Protein AF-A0A940PVF4-F1 (afdb_monomer_lite)

Radius of gyration: 25.44 Å; chains: 1; bounding box: 56×29×71 Å

pLDDT: mean 72.17, std 9.09, range [53.22, 88.38]

Organism: NCBI:txid662960

Secondary structure (DSSP, 8-state):
------HHHHHHHHHHHHHHHHHTTTS-HHHHHHHHHHTTTHHHHHHHH-----HHHHHHHHH-HHHHHHHHHHHHHTTT-

Sequence (81 aa):
MDNYLPMSGFWFTLALVNAGLAEQKDRSRWSWFLISLLVGPLATLMIVAWDRPDPDRERLVLNLPWTRLDRKEADSQSRTE

Structure (mmCIF, N/CA/C/O backbone):
data_AF-A0A940PVF4-F1
#
_entry.id   AF-A0A940PVF4-F1
#
loop_
_atom_site.group_PDB
_atom_site.id
_atom_site.type_symbol
_atom_site.label_atom_id
_atom_site.label_alt_id
_atom_site.label_comp_id
_atom_site.label_asym_id
_atom_site.label_entity_id
_atom_site.label_seq_id
_atom_site.pdbx_PDB_ins_code
_atom_site.Cartn_x
_atom_site.Cartn_y
_atom_site.Cartn_z
_atom_site.occupancy
_atom_site.B_iso_or_equiv
_atom_site.auth_seq_id
_atom_site.auth_comp_id
_atom_site.auth_asym_id
_atom_site.auth_atom_id
_atom_site.pdbx_PDB_model_num
ATOM 1 N N . MET A 1 1 ? 14.730 4.974 -32.192 1.00 53.22 1 MET A N 1
ATOM 2 C CA . MET A 1 1 ? 15.406 4.195 -31.138 1.00 53.22 1 MET A CA 1
ATOM 3 C C . MET A 1 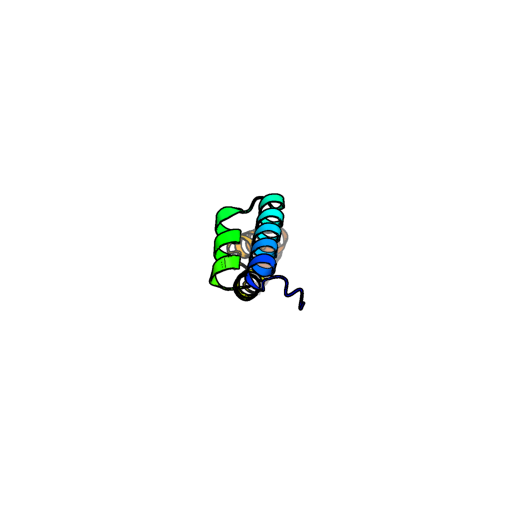1 ? 14.385 3.990 -30.055 1.00 53.22 1 MET A C 1
ATOM 5 O O . MET A 1 1 ? 13.847 4.973 -29.559 1.00 53.22 1 MET A O 1
ATOM 9 N N . ASP A 1 2 ? 14.023 2.743 -29.811 1.00 53.41 2 ASP A N 1
ATOM 10 C CA . ASP A 1 2 ? 12.898 2.417 -28.953 1.00 53.41 2 ASP A CA 1
ATOM 11 C C . ASP A 1 2 ? 13.237 2.757 -27.499 1.00 53.41 2 ASP A C 1
ATOM 13 O O . ASP A 1 2 ? 14.138 2.179 -26.890 1.00 53.41 2 ASP A O 1
ATOM 17 N N . ASN A 1 3 ? 12.525 3.746 -26.962 1.00 54.50 3 ASN A N 1
ATOM 18 C CA . ASN A 1 3 ? 12.655 4.209 -25.587 1.00 54.50 3 ASN A CA 1
ATOM 19 C C . ASN A 1 3 ? 11.937 3.231 -24.654 1.00 54.50 3 ASN A C 1
ATOM 21 O O . ASN A 1 3 ? 10.875 3.528 -24.107 1.00 54.50 3 ASN A O 1
ATOM 25 N N . TYR A 1 4 ? 12.500 2.040 -24.494 1.00 57.03 4 TYR A N 1
ATOM 26 C CA . TYR A 1 4 ? 12.073 1.131 -23.445 1.00 57.03 4 TYR A CA 1
ATOM 27 C C . TYR A 1 4 ? 12.620 1.676 -22.130 1.00 57.03 4 TYR A C 1
ATOM 29 O O . TYR A 1 4 ? 13.804 1.532 -21.827 1.00 57.03 4 TYR A O 1
ATOM 37 N N . LEU A 1 5 ? 11.753 2.314 -21.338 1.00 61.16 5 LEU A N 1
ATOM 38 C CA . LEU A 1 5 ? 11.992 2.395 -19.903 1.00 61.16 5 LEU A CA 1
ATOM 39 C C . LEU A 1 5 ? 12.288 0.961 -19.452 1.00 61.16 5 LEU A C 1
ATOM 41 O O . LEU A 1 5 ? 11.444 0.084 -19.664 1.00 61.16 5 LEU A O 1
ATOM 45 N N . PRO A 1 6 ? 13.484 0.682 -18.914 1.00 65.88 6 PRO A N 1
ATOM 46 C CA . PRO A 1 6 ? 13.821 -0.669 -18.525 1.00 65.88 6 PRO A CA 1
ATOM 47 C C . PRO A 1 6 ? 12.778 -1.099 -17.495 1.00 65.88 6 PRO A C 1
ATOM 49 O O . PRO A 1 6 ? 12.582 -0.417 -16.488 1.00 65.88 6 PRO A O 1
ATOM 52 N N . MET A 1 7 ? 12.076 -2.201 -17.764 1.00 65.94 7 MET A N 1
ATOM 53 C CA . MET A 1 7 ? 11.017 -2.739 -16.894 1.00 65.94 7 MET A CA 1
ATOM 54 C C . MET A 1 7 ? 11.467 -2.839 -15.424 1.00 65.94 7 MET A C 1
ATOM 56 O O . MET A 1 7 ? 10.662 -2.680 -14.510 1.00 65.94 7 MET A O 1
ATOM 60 N N . SER A 1 8 ? 12.771 -3.013 -15.192 1.00 66.94 8 SER A N 1
ATOM 61 C CA . SER A 1 8 ? 13.413 -2.987 -13.876 1.00 66.94 8 SER A CA 1
ATOM 62 C C . SER A 1 8 ? 13.348 -1.630 -13.161 1.00 66.94 8 SER A C 1
ATOM 64 O O . SER A 1 8 ? 13.100 -1.595 -11.958 1.00 66.94 8 SER A O 1
ATOM 66 N N . GLY A 1 9 ? 13.533 -0.514 -13.870 1.00 74.56 9 GLY A N 1
ATOM 67 C CA . GLY A 1 9 ? 13.461 0.832 -13.293 1.00 74.56 9 GLY A CA 1
ATOM 68 C C . GLY A 1 9 ? 12.044 1.186 -12.846 1.00 74.56 9 GLY A C 1
ATOM 69 O O . GLY A 1 9 ? 11.846 1.668 -11.733 1.00 74.56 9 GLY A O 1
ATOM 70 N N . PHE A 1 10 ? 11.050 0.853 -13.672 1.00 76.38 10 PHE A N 1
ATOM 71 C CA . PHE A 1 10 ? 9.638 1.049 -13.337 1.00 76.38 10 PHE A CA 1
ATOM 72 C C . PHE A 1 10 ? 9.227 0.245 -12.092 1.00 76.38 10 PHE A C 1
ATOM 74 O O . PHE A 1 10 ? 8.579 0.776 -11.187 1.00 76.38 10 PHE A O 1
ATOM 81 N N . TRP A 1 11 ? 9.669 -1.012 -12.003 1.00 72.94 11 TRP A N 1
ATOM 82 C CA . TRP A 1 11 ? 9.387 -1.877 -10.857 1.00 72.94 11 TRP A CA 1
ATOM 83 C C . TRP A 1 11 ? 10.049 -1.387 -9.561 1.00 72.94 11 TRP A C 1
ATOM 85 O O . TRP A 1 11 ? 9.432 -1.404 -8.496 1.00 72.94 11 TRP A O 1
ATOM 95 N N . PHE A 1 12 ? 11.286 -0.889 -9.645 1.00 78.75 12 PHE A N 1
ATOM 96 C CA . PHE A 1 12 ? 11.996 -0.325 -8.497 1.00 78.75 12 PHE A CA 1
ATOM 97 C C . PHE A 1 12 ? 11.314 0.943 -7.966 1.00 78.75 12 PHE A C 1
ATOM 99 O O . PHE A 1 12 ? 11.127 1.086 -6.755 1.00 78.75 12 PHE A O 1
ATOM 106 N N . THR A 1 13 ? 10.880 1.839 -8.859 1.00 82.06 13 THR A N 1
ATOM 107 C CA . THR A 1 13 ? 10.127 3.042 -8.478 1.00 82.06 13 THR A CA 1
ATOM 108 C C . THR A 1 13 ? 8.804 2.682 -7.800 1.00 82.06 13 THR A C 1
ATOM 110 O O . THR A 1 13 ? 8.492 3.246 -6.753 1.00 82.06 13 THR A O 1
ATOM 113 N N . LEU A 1 14 ? 8.059 1.704 -8.327 1.00 80.00 14 LEU A N 1
ATOM 114 C CA . LEU A 1 14 ? 6.830 1.199 -7.701 1.00 80.00 14 LEU A CA 1
ATOM 115 C C . LEU A 1 14 ? 7.072 0.639 -6.292 1.00 80.00 14 LEU A C 1
ATOM 117 O O . LEU A 1 14 ? 6.333 0.972 -5.365 1.00 80.00 14 LEU A O 1
ATOM 121 N N . ALA A 1 15 ? 8.121 -0.169 -6.109 1.00 78.50 15 ALA A N 1
ATOM 122 C CA . ALA A 1 15 ? 8.486 -0.700 -4.797 1.00 78.50 15 ALA A CA 1
ATOM 123 C C . ALA A 1 15 ? 8.838 0.420 -3.802 1.00 78.50 15 ALA A C 1
ATOM 125 O O . ALA A 1 15 ? 8.446 0.356 -2.635 1.00 78.50 15 ALA A O 1
ATOM 126 N N . LEU A 1 16 ? 9.528 1.472 -4.258 1.00 80.94 16 LEU A N 1
ATOM 127 C CA . LEU A 1 16 ? 9.891 2.621 -3.426 1.00 80.94 16 LEU A CA 1
ATOM 128 C C . LEU A 1 16 ? 8.663 3.455 -3.018 1.00 80.94 16 LEU A C 1
ATOM 130 O O . LEU A 1 16 ? 8.553 3.856 -1.858 1.00 80.94 16 LEU A O 1
ATOM 134 N N . VAL A 1 17 ? 7.718 3.666 -3.940 1.00 83.25 17 VAL A N 1
ATOM 135 C CA . VAL A 1 17 ? 6.446 4.358 -3.667 1.00 83.25 17 VAL A CA 1
ATOM 136 C C . VAL A 1 17 ? 5.595 3.567 -2.668 1.00 83.25 17 VAL A C 1
ATOM 138 O O . VAL A 1 17 ? 5.113 4.139 -1.688 1.00 83.25 17 VAL A O 1
ATOM 141 N N . ASN A 1 18 ? 5.469 2.247 -2.849 1.00 79.25 18 ASN A N 1
ATOM 142 C CA . ASN A 1 18 ? 4.746 1.379 -1.911 1.00 79.25 18 ASN A CA 1
ATOM 143 C C . ASN A 1 18 ? 5.379 1.378 -0.512 1.00 79.25 18 ASN A C 1
ATOM 145 O O . ASN A 1 18 ? 4.668 1.350 0.493 1.00 79.25 18 ASN A O 1
ATOM 149 N N . ALA A 1 19 ? 6.708 1.461 -0.432 1.00 79.06 19 ALA A N 1
ATOM 150 C CA . ALA A 1 19 ? 7.424 1.577 0.830 1.00 79.06 19 ALA A CA 1
ATOM 151 C C . ALA A 1 19 ? 7.138 2.923 1.532 1.00 79.06 19 ALA A C 1
ATOM 153 O O . ALA A 1 19 ? 6.875 2.942 2.735 1.00 79.06 19 ALA A O 1
ATOM 154 N N . GLY A 1 20 ? 7.133 4.039 0.794 1.00 77.44 20 GLY A N 1
ATOM 155 C CA . GLY A 1 20 ? 6.807 5.364 1.341 1.00 77.44 20 GLY A CA 1
ATOM 156 C C . GLY A 1 20 ? 5.364 5.476 1.850 1.00 77.44 20 GLY A C 1
ATOM 157 O O . GLY A 1 20 ? 5.124 6.049 2.911 1.00 77.44 20 GLY A O 1
ATOM 158 N N . LEU A 1 21 ? 4.403 4.856 1.156 1.00 79.81 21 LEU A N 1
ATOM 159 C CA . LEU A 1 21 ? 3.005 4.784 1.608 1.00 79.81 21 LEU A CA 1
ATOM 160 C C . LEU A 1 21 ? 2.833 3.969 2.900 1.00 79.81 21 LEU A C 1
ATOM 162 O O . LEU A 1 21 ? 1.956 4.273 3.709 1.00 79.81 21 LEU A O 1
ATOM 166 N N . ALA A 1 22 ? 3.661 2.943 3.111 1.00 73.69 22 ALA A N 1
ATOM 167 C CA . ALA A 1 22 ? 3.662 2.172 4.352 1.00 73.69 22 ALA A CA 1
ATOM 168 C C . ALA A 1 22 ? 4.249 2.970 5.533 1.00 73.69 22 ALA A C 1
ATOM 170 O O . ALA A 1 22 ? 3.726 2.882 6.645 1.00 73.69 22 ALA A O 1
ATOM 171 N N . GLU A 1 23 ? 5.279 3.787 5.287 1.00 76.81 23 GLU A N 1
ATOM 172 C CA . GLU A 1 23 ? 5.901 4.660 6.296 1.00 76.81 23 GLU A CA 1
ATOM 173 C C . GLU A 1 23 ? 4.918 5.716 6.818 1.00 76.81 23 GLU A C 1
ATOM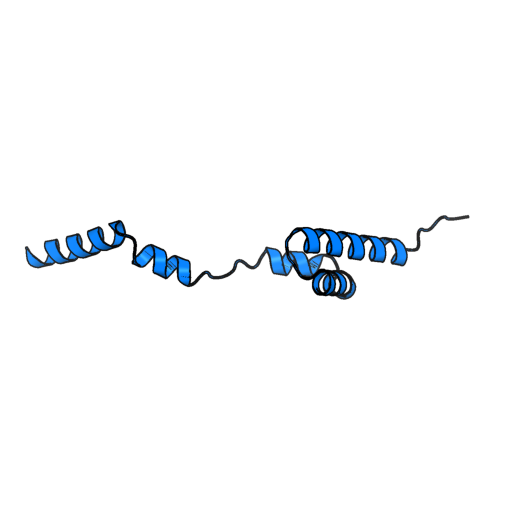 175 O O . GLU A 1 23 ? 4.826 5.935 8.022 1.00 76.81 23 GLU A O 1
ATOM 180 N N . GLN A 1 24 ? 4.090 6.281 5.933 1.00 77.56 24 GLN A N 1
ATOM 181 C CA . GLN A 1 24 ? 3.028 7.228 6.306 1.00 77.56 24 GLN A CA 1
ATOM 182 C C . GLN A 1 24 ? 1.921 6.615 7.186 1.00 77.56 24 GLN A C 1
ATOM 184 O O . GLN A 1 24 ? 1.100 7.347 7.734 1.00 77.56 24 GLN A O 1
ATOM 189 N N . LYS A 1 25 ? 1.879 5.284 7.328 1.00 72.00 25 LYS A N 1
ATOM 190 C CA . LYS A 1 25 ? 0.910 4.540 8.148 1.00 72.00 25 LYS A CA 1
ATOM 191 C C . LYS A 1 25 ? 1.535 3.896 9.395 1.00 72.00 25 LYS A C 1
ATOM 193 O O . LYS A 1 25 ? 0.955 2.948 9.930 1.00 72.00 25 LYS A O 1
ATOM 198 N N . ASP A 1 26 ? 2.705 4.365 9.836 1.00 72.75 26 ASP A N 1
ATOM 199 C CA . ASP A 1 26 ? 3.434 3.816 10.995 1.00 72.75 26 ASP A CA 1
ATOM 200 C C . ASP A 1 26 ? 3.838 2.334 10.815 1.00 72.75 26 ASP A C 1
ATOM 202 O O . ASP A 1 26 ? 3.924 1.539 11.755 1.00 72.75 26 ASP A O 1
ATOM 206 N N . ARG A 1 27 ? 4.062 1.906 9.564 1.00 68.12 27 ARG A N 1
ATOM 207 C CA . ARG A 1 27 ? 4.524 0.548 9.238 1.00 68.12 27 ARG A CA 1
ATOM 208 C C . ARG A 1 27 ? 5.953 0.577 8.705 1.00 68.12 27 ARG A C 1
ATOM 210 O O . ARG A 1 27 ? 6.372 1.504 8.024 1.00 68.12 27 ARG A O 1
ATOM 217 N N . SER A 1 28 ? 6.702 -0.488 8.997 1.00 70.88 28 SER A N 1
ATOM 218 C CA . SER A 1 28 ? 8.110 -0.655 8.606 1.00 70.88 28 SER A CA 1
ATOM 219 C C . SER A 1 28 ? 8.315 -0.512 7.091 1.00 70.88 28 SER A C 1
ATOM 221 O O . SER A 1 28 ? 8.025 -1.435 6.323 1.00 70.88 28 SER A O 1
ATOM 223 N N . ARG A 1 29 ? 8.877 0.626 6.662 1.00 70.06 29 ARG A N 1
ATOM 224 C CA . ARG A 1 29 ? 9.207 0.916 5.257 1.00 70.06 29 ARG A CA 1
ATOM 225 C C . ARG A 1 29 ? 10.098 -0.155 4.627 1.00 70.06 29 ARG A C 1
ATOM 227 O O . ARG A 1 29 ? 9.913 -0.520 3.470 1.00 70.06 29 ARG A O 1
ATOM 234 N N . TRP A 1 30 ? 11.046 -0.681 5.400 1.00 64.06 30 TRP A N 1
ATOM 235 C CA . TRP A 1 30 ? 12.023 -1.666 4.937 1.00 64.06 30 TRP A CA 1
ATOM 236 C C . TRP A 1 30 ? 11.392 -3.041 4.694 1.00 64.06 30 TRP A C 1
ATOM 238 O O . TRP A 1 30 ? 11.672 -3.682 3.683 1.00 64.06 30 TRP A O 1
ATOM 248 N N . SER A 1 31 ? 10.474 -3.467 5.568 1.00 72.12 31 SER A N 1
ATOM 249 C CA . SER A 1 31 ? 9.734 -4.720 5.378 1.00 72.12 31 SER A CA 1
ATOM 250 C C . SER A 1 31 ? 8.831 -4.650 4.143 1.00 72.12 31 SER A C 1
ATOM 252 O O . SER A 1 31 ? 8.818 -5.584 3.347 1.00 72.12 31 SER A O 1
ATOM 254 N N . TRP A 1 32 ? 8.132 -3.531 3.929 1.00 68.75 32 TRP A N 1
ATOM 255 C CA . TRP A 1 32 ? 7.227 -3.353 2.783 1.00 68.75 32 TRP A CA 1
ATOM 256 C C . TRP A 1 32 ? 7.948 -3.146 1.444 1.00 68.75 32 TRP A C 1
ATOM 258 O O . TRP A 1 32 ? 7.445 -3.579 0.402 1.00 68.75 32 TRP A O 1
ATOM 268 N N . PHE A 1 33 ? 9.147 -2.560 1.469 1.00 72.69 33 PHE A N 1
ATOM 269 C CA . PHE A 1 33 ? 10.039 -2.498 0.312 1.00 72.69 33 PHE A CA 1
ATOM 270 C C . PHE A 1 33 ? 10.504 -3.899 -0.116 1.00 72.69 33 PHE A C 1
ATOM 272 O O . PHE A 1 33 ? 10.327 -4.261 -1.277 1.00 72.69 33 PHE A O 1
ATOM 279 N N . LEU A 1 34 ? 11.016 -4.721 0.817 1.00 68.75 34 LEU A N 1
ATOM 280 C CA . LEU A 1 34 ? 11.458 -6.093 0.516 1.00 68.75 34 LEU A CA 1
ATOM 281 C C . LEU A 1 34 ? 10.305 -6.984 0.049 1.00 68.75 34 LEU A C 1
ATOM 283 O O . LEU A 1 34 ? 10.484 -7.759 -0.884 1.00 68.75 34 LEU A O 1
ATOM 287 N N . ILE A 1 35 ? 9.118 -6.844 0.645 1.00 66.81 35 ILE A N 1
ATOM 288 C CA . ILE A 1 35 ? 7.912 -7.566 0.217 1.00 66.81 35 ILE A CA 1
ATOM 289 C C . ILE A 1 35 ? 7.529 -7.195 -1.225 1.00 66.81 35 ILE A C 1
ATOM 291 O O . ILE A 1 35 ? 7.303 -8.084 -2.047 1.00 66.81 35 ILE A O 1
ATOM 295 N N . SER A 1 36 ? 7.509 -5.898 -1.555 1.00 66.94 36 SER A N 1
ATOM 296 C CA . SER A 1 36 ? 7.206 -5.419 -2.915 1.00 66.94 36 SER A CA 1
ATOM 297 C C . SER A 1 36 ? 8.258 -5.867 -3.939 1.00 66.94 36 SER A C 1
ATOM 299 O O . SER A 1 36 ? 7.931 -6.086 -5.106 1.00 66.94 36 SER A O 1
ATOM 301 N N . LEU A 1 37 ? 9.508 -6.030 -3.495 1.00 66.88 37 LEU A N 1
ATOM 302 C CA . LEU A 1 37 ? 10.637 -6.467 -4.313 1.00 66.88 37 LEU A CA 1
ATOM 303 C C . LEU A 1 37 ? 10.658 -7.992 -4.554 1.00 66.88 37 LEU A C 1
ATOM 305 O O . LEU A 1 37 ? 11.079 -8.412 -5.627 1.00 66.88 37 LEU A O 1
ATOM 309 N N . LEU A 1 38 ? 10.191 -8.812 -3.598 1.00 62.91 38 LEU A N 1
ATOM 310 C CA . LEU A 1 38 ? 10.231 -10.287 -3.660 1.00 62.91 38 LEU A CA 1
ATOM 311 C C . LEU A 1 38 ? 8.949 -10.954 -4.180 1.00 62.91 38 LEU A C 1
ATOM 313 O O . LEU A 1 38 ? 9.039 -12.005 -4.807 1.00 62.91 38 LEU A O 1
ATOM 317 N N . VAL A 1 39 ? 7.764 -10.399 -3.904 1.00 61.53 39 VAL A N 1
ATOM 318 C CA . VAL A 1 39 ? 6.474 -11.087 -4.161 1.00 61.53 39 VAL A CA 1
ATOM 319 C C . VAL A 1 39 ? 5.605 -10.349 -5.189 1.00 61.53 39 VAL A C 1
ATOM 321 O O . VAL A 1 39 ? 4.605 -10.876 -5.679 1.00 61.53 39 VAL A O 1
ATOM 324 N N . GLY A 1 40 ? 5.976 -9.120 -5.553 1.00 63.25 40 GLY A N 1
ATOM 325 C CA . GLY A 1 40 ? 5.095 -8.232 -6.306 1.00 63.25 40 GLY A CA 1
ATOM 326 C C . GLY A 1 40 ? 3.819 -7.864 -5.517 1.00 63.25 40 GLY A C 1
ATOM 327 O O . GLY A 1 40 ? 3.731 -8.120 -4.314 1.00 63.25 40 GLY A O 1
ATOM 328 N N . PRO A 1 41 ? 2.797 -7.268 -6.163 1.00 56.84 41 PRO A N 1
ATOM 329 C CA . PRO A 1 41 ? 1.572 -6.769 -5.511 1.00 56.84 41 PRO A CA 1
ATOM 330 C C . PRO A 1 41 ? 0.707 -7.831 -4.793 1.00 56.84 41 PRO A C 1
ATOM 332 O O . PRO A 1 41 ? -0.209 -7.469 -4.052 1.00 56.84 41 PRO A O 1
ATOM 335 N N . LEU A 1 42 ? 0.986 -9.130 -4.965 1.00 56.19 42 LEU A N 1
ATOM 336 C CA . LEU A 1 42 ? 0.200 -10.228 -4.382 1.00 56.19 42 LEU A CA 1
ATOM 337 C C . LEU A 1 42 ? 0.380 -10.395 -2.865 1.00 56.19 42 LEU A C 1
ATOM 339 O O . LEU A 1 42 ? -0.571 -10.780 -2.185 1.00 56.19 42 LEU A O 1
ATOM 343 N N . ALA A 1 43 ? 1.552 -10.076 -2.308 1.00 54.31 43 ALA A N 1
ATOM 344 C CA . ALA A 1 43 ? 1.761 -10.183 -0.859 1.00 54.31 43 ALA A CA 1
ATOM 345 C C . ALA A 1 43 ? 0.881 -9.202 -0.070 1.00 54.31 43 ALA A C 1
ATOM 347 O O . ALA A 1 43 ? 0.414 -9.513 1.026 1.00 54.31 43 ALA A O 1
ATOM 348 N N . THR A 1 44 ? 0.602 -8.035 -0.652 1.00 54.59 44 THR A N 1
ATOM 349 C CA . THR A 1 44 ? -0.268 -7.014 -0.063 1.00 54.59 44 THR A CA 1
ATOM 350 C C . THR A 1 44 ? -1.733 -7.455 -0.060 1.00 54.59 44 THR A C 1
ATOM 352 O O . THR A 1 44 ? -2.429 -7.218 0.923 1.00 54.59 44 THR A O 1
ATOM 355 N N . LEU A 1 45 ? -2.193 -8.154 -1.107 1.00 59.41 45 LEU A N 1
ATOM 356 C CA . LEU A 1 45 ? -3.550 -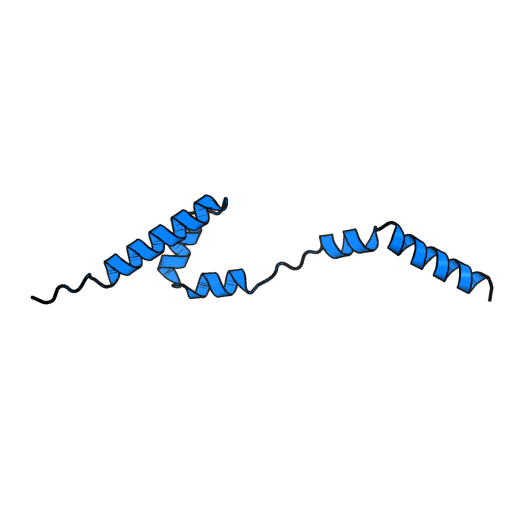8.717 -1.169 1.00 59.41 45 LEU A CA 1
ATOM 357 C C . LEU A 1 45 ? -3.773 -9.792 -0.100 1.00 59.41 45 LEU A C 1
ATOM 359 O O . LEU A 1 45 ? -4.821 -9.812 0.538 1.00 59.41 45 LEU A O 1
ATOM 363 N N . MET A 1 46 ? -2.774 -10.643 0.137 1.00 60.59 46 MET A N 1
ATOM 364 C CA . MET A 1 46 ? -2.867 -11.722 1.123 1.00 60.59 46 MET A CA 1
ATOM 365 C C . MET A 1 46 ? -2.845 -11.197 2.569 1.00 60.59 46 MET A C 1
ATOM 367 O O . MET A 1 46 ? -3.534 -11.741 3.425 1.00 60.59 46 MET A O 1
ATOM 371 N N . ILE A 1 47 ? -2.113 -10.102 2.827 1.00 56.78 47 ILE A N 1
ATOM 372 C CA . ILE A 1 47 ? -2.095 -9.412 4.130 1.00 56.78 47 ILE A CA 1
ATOM 373 C C . ILE A 1 47 ? -3.378 -8.605 4.381 1.00 56.78 47 ILE A C 1
ATOM 375 O O . ILE A 1 47 ? -3.837 -8.552 5.516 1.00 56.78 47 ILE A O 1
ATOM 379 N N . VAL A 1 48 ? -3.957 -7.971 3.355 1.00 64.06 48 VAL A N 1
ATOM 380 C CA . VAL A 1 48 ? -5.196 -7.178 3.487 1.00 64.06 48 VAL A CA 1
ATOM 381 C C . VAL A 1 48 ? -6.444 -8.061 3.591 1.00 64.06 48 VAL A C 1
ATOM 383 O O . VAL A 1 48 ? -7.375 -7.693 4.299 1.00 64.06 48 VAL A O 1
ATOM 386 N N . ALA A 1 49 ? -6.482 -9.214 2.916 1.00 67.38 49 ALA A N 1
ATOM 387 C CA . ALA A 1 49 ? -7.630 -10.125 2.959 1.00 67.38 49 ALA A CA 1
ATOM 388 C C . ALA A 1 49 ? -7.743 -10.912 4.278 1.00 67.38 49 ALA A C 1
ATOM 390 O O . ALA A 1 49 ? -8.807 -11.450 4.580 1.00 67.38 49 ALA A O 1
ATOM 391 N N . TRP A 1 50 ? -6.660 -10.996 5.054 1.00 67.44 50 TRP A N 1
ATOM 392 C CA . TRP A 1 50 ? -6.644 -11.740 6.307 1.00 67.44 50 TRP A CA 1
ATOM 393 C C . TRP A 1 50 ? -6.976 -10.822 7.486 1.00 67.44 50 TRP A C 1
ATOM 395 O O . TRP A 1 50 ? -6.110 -10.123 8.015 1.00 67.44 50 TRP A O 1
ATOM 405 N N . ASP A 1 51 ? -8.239 -10.832 7.906 1.00 64.19 51 ASP A N 1
ATOM 406 C CA . ASP A 1 51 ? -8.672 -10.115 9.103 1.00 64.19 51 ASP A CA 1
ATOM 407 C C . ASP A 1 51 ? -8.062 -10.748 10.365 1.00 64.19 51 ASP A C 1
ATOM 409 O O . ASP A 1 51 ? -7.876 -11.969 10.449 1.00 64.19 51 ASP A O 1
ATOM 413 N N . ARG A 1 52 ? -7.702 -9.922 11.353 1.00 66.44 52 ARG A N 1
ATOM 414 C CA . ARG A 1 52 ? -7.175 -10.447 12.618 1.00 66.44 52 ARG A CA 1
ATOM 415 C C . ARG A 1 52 ? -8.348 -10.997 13.428 1.00 66.44 52 ARG A C 1
ATOM 417 O O . ARG A 1 52 ? -9.261 -10.228 13.716 1.00 66.44 52 ARG A O 1
ATOM 424 N N . PRO A 1 53 ? -8.321 -12.268 13.867 1.00 64.19 53 PRO A N 1
ATOM 425 C CA . PRO A 1 53 ? -9.230 -12.692 14.918 1.00 64.19 53 PRO A CA 1
ATOM 426 C C . PRO A 1 53 ? -8.895 -11.845 16.148 1.00 64.19 53 PRO A C 1
ATOM 428 O O . PRO A 1 53 ? -7.777 -11.913 16.654 1.00 64.19 53 PRO A O 1
ATOM 431 N N . ASP A 1 54 ? -9.817 -10.973 16.548 1.00 74.94 54 ASP A N 1
ATOM 432 C CA . ASP A 1 54 ? -9.690 -10.137 17.737 1.00 74.94 54 ASP A CA 1
ATOM 433 C C . ASP A 1 54 ? -10.263 -10.914 18.938 1.00 74.94 54 ASP A C 1
ATOM 435 O O . ASP A 1 54 ? -11.486 -10.944 19.115 1.00 74.94 54 ASP A O 1
ATOM 439 N N . PRO A 1 55 ? -9.417 -11.577 19.755 1.00 70.44 55 PRO A N 1
ATOM 440 C CA . PRO A 1 55 ? -9.874 -12.317 20.929 1.00 70.44 55 PRO A CA 1
ATOM 441 C C . PRO A 1 55 ? -10.430 -11.395 22.024 1.00 70.44 55 PRO A C 1
ATOM 443 O O . PRO A 1 55 ? -11.150 -11.859 22.913 1.00 70.44 55 PRO A O 1
ATOM 446 N N . ASP A 1 56 ? -10.120 -10.097 21.982 1.00 78.12 56 ASP A N 1
ATOM 447 C CA . ASP A 1 56 ? -10.581 -9.135 22.977 1.00 78.12 56 ASP A CA 1
ATOM 448 C C . ASP A 1 56 ? -11.992 -8.634 22.656 1.00 78.12 56 ASP A C 1
ATOM 450 O O . ASP A 1 56 ? -12.749 -8.311 23.574 1.00 78.12 56 ASP A O 1
ATOM 454 N N . ARG A 1 57 ? -12.416 -8.672 21.386 1.00 78.75 57 ARG A N 1
ATOM 455 C CA . ARG A 1 57 ? -13.787 -8.324 20.976 1.00 78.75 57 ARG A CA 1
ATOM 456 C C . ARG A 1 57 ? -14.834 -9.209 21.650 1.00 78.75 57 ARG A C 1
ATOM 458 O O . ARG A 1 57 ? -15.836 -8.698 22.145 1.00 78.75 57 ARG A O 1
ATOM 465 N N . GLU A 1 58 ? -14.591 -10.516 21.727 1.00 79.75 58 GLU A N 1
ATOM 466 C CA . GLU A 1 58 ? -15.481 -11.450 22.430 1.00 79.75 58 GLU A CA 1
ATOM 467 C C . GLU A 1 58 ? -15.512 -11.171 23.934 1.00 79.75 58 GLU A C 1
ATOM 469 O O . GLU A 1 58 ? -16.583 -11.146 24.541 1.00 79.75 58 GLU A O 1
ATOM 474 N N . ARG A 1 59 ? -14.355 -10.880 24.542 1.00 74.12 59 ARG A N 1
ATOM 475 C CA . ARG A 1 59 ? -14.264 -10.535 25.970 1.00 74.12 59 ARG A CA 1
ATOM 476 C C . ARG A 1 59 ? -14.993 -9.236 26.297 1.00 74.12 59 ARG A C 1
ATOM 478 O O . ARG A 1 59 ? -15.662 -9.165 27.326 1.00 74.12 59 ARG A O 1
ATOM 485 N N . LEU A 1 60 ? -14.887 -8.229 25.432 1.00 83.19 60 LEU A N 1
ATOM 486 C CA . LEU A 1 60 ? -15.595 -6.962 25.582 1.00 83.19 60 LEU A CA 1
ATOM 487 C C . LEU A 1 60 ? -17.099 -7.184 25.492 1.00 83.19 60 LEU A C 1
ATOM 489 O O . LEU A 1 60 ? -17.802 -6.776 26.409 1.00 83.19 60 LEU A O 1
ATOM 493 N N . VAL A 1 61 ? -17.570 -7.901 24.466 1.00 80.69 61 VAL A N 1
ATOM 494 C CA . VAL A 1 61 ? -18.993 -8.224 24.272 1.00 80.69 61 VAL A CA 1
ATOM 495 C C . VAL A 1 61 ? -19.564 -9.004 25.460 1.00 80.69 61 VAL A C 1
ATOM 497 O O . VAL A 1 61 ? -20.640 -8.671 25.964 1.00 80.69 61 VAL A O 1
ATOM 500 N N . LEU A 1 62 ? -18.819 -9.981 2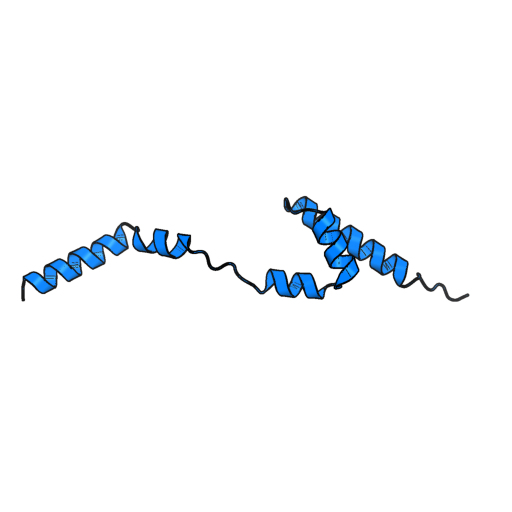5.982 1.00 83.12 62 LEU A N 1
ATOM 501 C CA . LEU A 1 62 ? -19.221 -10.768 27.152 1.00 83.12 62 LEU A CA 1
ATOM 502 C C . LEU A 1 62 ? -19.235 -9.971 28.465 1.00 83.12 62 LEU A C 1
ATOM 504 O O . LEU A 1 62 ? -19.905 -10.387 29.409 1.00 83.12 62 LEU A O 1
ATOM 508 N N . ASN A 1 63 ? -18.518 -8.847 28.541 1.00 82.69 63 ASN A N 1
ATOM 509 C CA . ASN A 1 63 ? -18.452 -8.010 29.742 1.00 82.69 63 ASN A CA 1
ATOM 510 C C . ASN A 1 63 ? -19.339 -6.751 29.659 1.00 82.69 63 ASN A C 1
ATOM 512 O O . ASN A 1 63 ? -19.373 -5.942 30.597 1.00 82.69 63 ASN A O 1
ATOM 516 N N . LEU A 1 64 ? -20.074 -6.572 28.554 1.00 88.38 64 LEU A N 1
ATOM 517 C CA . LEU A 1 64 ? -21.001 -5.456 28.394 1.00 88.38 64 LEU A CA 1
ATOM 518 C C . LEU A 1 64 ? -22.079 -5.475 29.497 1.00 88.38 64 LEU A C 1
ATOM 520 O O . LEU A 1 64 ? -22.516 -6.536 29.948 1.00 88.38 64 LEU A O 1
ATOM 524 N N . PRO A 1 65 ? -22.521 -4.303 29.987 1.00 84.81 65 PRO A N 1
ATOM 525 C CA . PRO A 1 65 ? -23.556 -4.229 31.016 1.00 84.81 65 PRO A CA 1
ATOM 526 C C . PRO A 1 65 ? -24.839 -4.948 30.599 1.00 84.81 65 PRO A C 1
ATOM 528 O O . PRO A 1 65 ? -25.388 -5.708 31.384 1.00 84.81 65 PRO A O 1
ATOM 531 N N . TRP A 1 66 ? -25.267 -4.763 29.352 1.00 83.25 66 TRP A N 1
ATOM 532 C CA . TRP A 1 66 ? -26.500 -5.337 28.818 1.00 83.25 66 TRP A CA 1
ATOM 533 C C . TRP A 1 66 ? -26.440 -6.858 28.625 1.00 83.25 66 TRP A C 1
ATOM 535 O O . TRP A 1 66 ? -27.427 -7.518 28.914 1.00 83.25 66 TRP A O 1
ATOM 545 N N . THR A 1 67 ? -25.284 -7.451 28.292 1.00 81.75 67 THR A N 1
ATOM 546 C CA . THR A 1 67 ? -25.155 -8.925 28.224 1.00 81.75 67 THR A CA 1
ATOM 547 C C . THR A 1 67 ? -25.211 -9.587 29.604 1.00 81.75 67 THR A C 1
ATOM 549 O O . THR A 1 67 ? -25.568 -10.760 29.732 1.00 81.75 67 THR A O 1
ATOM 552 N N . ARG A 1 68 ? -24.902 -8.836 30.670 1.00 79.44 68 ARG A N 1
ATOM 553 C CA . ARG A 1 68 ? -25.103 -9.282 32.057 1.00 79.44 68 ARG A CA 1
ATOM 554 C C . ARG A 1 68 ? -26.559 -9.195 32.502 1.00 79.44 68 ARG A C 1
ATOM 556 O O . ARG A 1 68 ? -26.940 -9.970 33.375 1.00 79.44 68 ARG A O 1
ATOM 563 N N . LEU A 1 69 ? -27.349 -8.288 31.928 1.00 79.19 69 LEU A N 1
ATOM 564 C CA . LEU A 1 69 ? -28.777 -8.184 32.234 1.00 79.19 69 LEU A CA 1
ATOM 565 C C . LEU A 1 69 ? -29.519 -9.403 31.698 1.00 79.19 69 LEU A C 1
ATOM 567 O O . LEU A 1 69 ? -30.212 -10.051 32.471 1.00 79.19 69 LEU A O 1
ATOM 571 N N . ASP A 1 70 ? -29.258 -9.787 30.447 1.00 81.38 70 ASP A N 1
ATOM 572 C CA . ASP A 1 70 ? -29.892 -10.958 29.828 1.00 81.38 70 ASP A CA 1
ATOM 573 C C . ASP A 1 70 ? -29.606 -12.246 30.612 1.00 81.38 70 ASP A C 1
ATOM 575 O O . ASP A 1 70 ? -30.496 -13.060 30.844 1.00 81.38 70 ASP A O 1
ATOM 579 N N . ARG A 1 71 ? -28.363 -12.408 31.091 1.00 81.62 71 ARG A N 1
ATOM 580 C CA . ARG A 1 71 ? -27.978 -13.559 31.919 1.00 81.62 71 ARG A CA 1
ATOM 581 C C . ARG A 1 71 ? -28.708 -13.564 33.259 1.00 81.62 71 ARG A C 1
ATOM 583 O O . ARG A 1 71 ? -29.208 -14.601 33.674 1.00 81.62 71 ARG A O 1
ATOM 590 N N . LYS A 1 72 ? -28.784 -12.411 33.930 1.00 81.06 72 LYS A N 1
ATOM 591 C CA . LYS A 1 72 ? -29.494 -12.312 35.210 1.00 81.06 72 LYS A CA 1
ATOM 592 C C . LYS A 1 72 ? -30.997 -12.511 35.054 1.00 81.06 72 LYS A C 1
ATOM 594 O O . LYS A 1 72 ? -31.605 -13.094 35.944 1.00 81.06 72 LYS A O 1
ATOM 599 N N . GLU A 1 73 ? -31.575 -12.055 33.952 1.00 82.56 73 GLU A N 1
ATOM 600 C CA . GLU A 1 73 ? -32.996 -12.216 33.655 1.00 82.56 73 GLU A CA 1
ATOM 601 C C . GLU A 1 73 ? -33.337 -13.689 33.385 1.00 82.56 73 GLU A C 1
ATOM 603 O O . GLU A 1 73 ? -34.261 -14.229 33.991 1.00 82.56 73 GLU A O 1
ATOM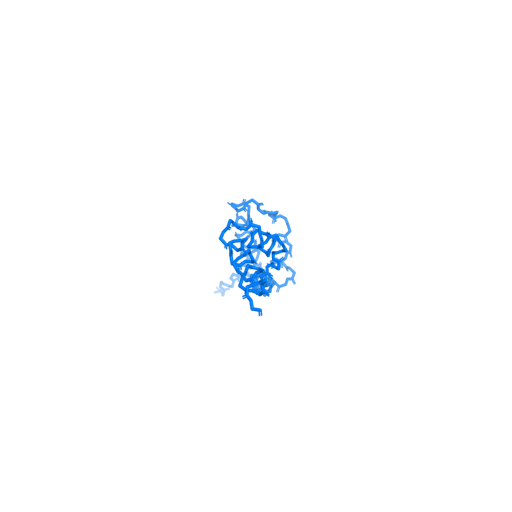 608 N N . ALA A 1 74 ? -32.524 -14.381 32.579 1.00 82.19 74 ALA A N 1
ATOM 609 C CA . ALA A 1 74 ? -32.673 -15.814 32.313 1.00 82.19 74 ALA A CA 1
ATOM 610 C C . ALA A 1 74 ? -32.511 -16.676 33.586 1.00 82.19 74 ALA A C 1
ATOM 612 O O . ALA A 1 74 ? -33.291 -17.603 33.829 1.00 82.19 74 ALA A O 1
ATOM 613 N N . ASP A 1 75 ? -31.545 -16.332 34.444 1.00 82.62 75 ASP A N 1
ATOM 614 C CA . ASP A 1 75 ? -31.340 -16.993 35.741 1.00 82.62 75 ASP A CA 1
ATOM 615 C C . ASP A 1 75 ? -32.497 -16.720 36.724 1.00 82.62 75 ASP A C 1
ATOM 617 O O . ASP A 1 75 ? -32.745 -17.508 37.637 1.00 82.62 75 ASP A O 1
ATOM 621 N N . SER A 1 76 ? -33.207 -15.600 36.559 1.00 79.50 76 SER A N 1
ATOM 622 C CA . SER A 1 76 ? -34.339 -15.227 37.414 1.00 79.50 76 SER A CA 1
ATOM 623 C C . SER A 1 76 ? -35.621 -15.941 36.993 1.00 79.50 76 SER A C 1
ATOM 625 O O . SER A 1 76 ? -36.332 -16.449 37.857 1.00 79.50 76 SER A O 1
ATOM 627 N N . GLN A 1 77 ? -35.879 -16.046 35.686 1.00 79.62 77 GLN A N 1
ATOM 628 C CA . GLN A 1 77 ? -37.058 -16.728 35.139 1.00 79.62 77 GLN A CA 1
ATOM 629 C C . GLN A 1 77 ? -37.044 -18.233 35.438 1.00 79.62 77 GLN A C 1
ATOM 631 O O . GLN A 1 77 ? -38.051 -18.781 35.878 1.00 79.62 77 GLN A O 1
ATOM 636 N N . SER A 1 78 ? -35.881 -18.880 35.325 1.00 78.19 78 SER A N 1
ATOM 637 C CA . SER A 1 78 ? -35.726 -20.310 35.643 1.00 78.19 78 SER A CA 1
ATOM 638 C C . SER A 1 78 ? -35.882 -20.653 37.128 1.00 78.19 78 SER A C 1
ATOM 640 O O . SER A 1 78 ? -36.054 -21.816 37.476 1.00 78.19 78 SER A O 1
ATOM 642 N N . ARG A 1 79 ? -35.807 -19.660 38.023 1.00 78.31 79 ARG A N 1
ATOM 643 C CA . ARG A 1 79 ? -35.974 -19.854 39.471 1.00 78.31 79 ARG A CA 1
ATOM 644 C C . ARG A 1 79 ? -37.418 -19.660 39.939 1.00 78.31 79 ARG A C 1
ATOM 646 O O . ARG A 1 79 ? -37.716 -19.938 41.100 1.00 78.31 79 ARG A O 1
ATOM 653 N N . THR A 1 80 ? -38.275 -19.132 39.067 1.00 77.38 80 THR A N 1
ATOM 654 C CA . THR A 1 80 ? -39.696 -18.872 39.333 1.00 77.38 80 THR A CA 1
ATOM 655 C C . THR A 1 80 ? -40.644 -19.9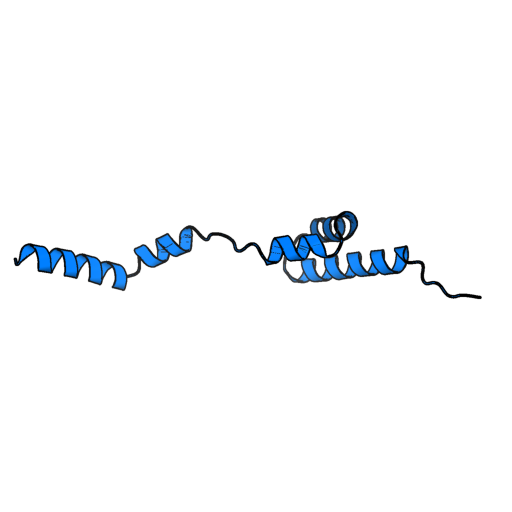06 38.721 1.00 77.38 80 THR A C 1
ATOM 657 O O . THR A 1 80 ? -41.833 -19.858 39.029 1.00 77.38 80 THR A O 1
ATOM 660 N N . GLU A 1 81 ? -40.131 -20.823 37.896 1.00 69.06 81 GLU A N 1
ATOM 661 C CA . GLU A 1 81 ? -40.839 -22.010 37.381 1.00 69.06 81 GLU A CA 1
ATOM 662 C C . GLU A 1 81 ? -40.566 -23.247 38.251 1.00 69.06 81 GLU A C 1
ATOM 664 O O . GLU A 1 81 ? -41.510 -24.050 38.433 1.00 69.06 81 GLU A O 1
#

Foldseek 3Di:
DDPPPPPVVVLLVVLQVQLVVQVVVVHHSVVSSVCCVPPNPVVVVVVVVDDDPDPVVVVCVCPDPVVVVVVVVVVVVVVVD